Protein AF-A0A1Q6RJ66-F1 (afdb_monomer)

Mean predicted aligned error: 11.66 Å

Foldseek 3Di:
DDDPPCPPDPPPP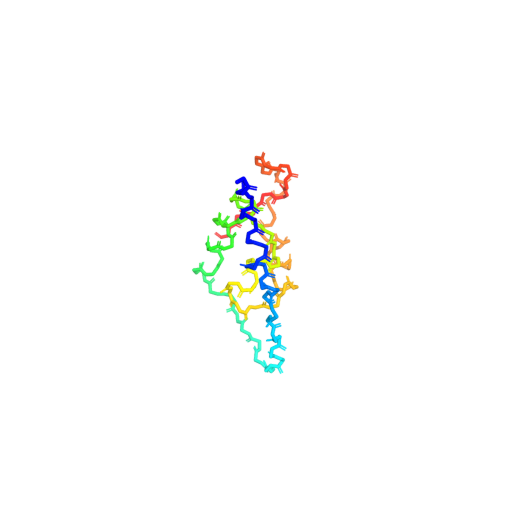PPPLPPPPDDDDQDPVLLVLLLVCVLVVHDLCVSCVVVSHDSVVSVVQQVVQFPVDQHPVRHGHGDD

Radius of gyration: 16.16 Å; Cα contacts (8 Å, |Δi|>4): 55; chains: 1; bounding box: 25×50×38 Å

Sequence (80 aa):
MSRLCVFSLLQPHRTEVRLTGKYRYLTFEDRKKIEAWHLLGDRPVDIAARLSVHHTTIYKELQRGATGALDANQREGYSA

Secondary structure (DSSP, 8-state):
-----------------------PPPPHHHHHHHHHHHHTT--HHHHHHHHTS-HHHHHHHHHHTEEEEE-TTSSEEE--

Solvent-accessible surface area (backbone atoms only — not comparable to full-atom values): 5235 Å² total; per-residue (Å²): 137,88,75,88,74,80,80,80,74,82,70,76,85,77,70,78,78,74,84,65,94,64,91,76,80,81,48,75,69,53,43,54,51,49,40,57,39,49,74,72,63,54,51,58,59,60,55,14,59,75,70,74,47,60,43,69,58,45,54,54,49,46,65,70,26,46,68,81,45,67,37,100,82,75,42,76,25,56,60,126

Structure (mmCIF, N/CA/C/O backbone):
data_AF-A0A1Q6RJ66-F1
#
_entry.id   AF-A0A1Q6RJ66-F1
#
loop_
_atom_site.group_PDB
_atom_site.id
_atom_site.type_symbol
_atom_site.label_atom_id
_atom_site.label_alt_id
_atom_site.label_comp_id
_atom_site.label_asym_id
_atom_site.label_entity_id
_atom_site.label_seq_id
_atom_site.pdbx_PDB_ins_code
_atom_site.Cartn_x
_atom_site.Cartn_y
_atom_site.Cartn_z
_atom_site.occupancy
_atom_site.B_iso_or_equiv
_atom_site.auth_seq_id
_atom_site.auth_comp_id
_atom_site.auth_asym_id
_atom_site.auth_atom_id
_atom_site.pdbx_PDB_model_num
ATOM 1 N N . MET A 1 1 ? -10.288 -42.598 -23.391 1.00 42.16 1 MET A N 1
ATOM 2 C CA . MET A 1 1 ? -10.154 -41.239 -23.963 1.00 42.16 1 MET A CA 1
ATOM 3 C C . MET A 1 1 ? -10.994 -40.281 -23.116 1.00 42.16 1 MET A C 1
ATOM 5 O O . MET A 1 1 ? -12.016 -39.791 -23.556 1.00 42.16 1 MET A O 1
ATOM 9 N N . SER A 1 2 ? -10.773 -40.177 -21.807 1.00 47.84 2 SER A N 1
ATOM 10 C CA . SER A 1 2 ? -9.630 -39.513 -21.156 1.00 47.84 2 SER A CA 1
ATOM 11 C C . SER A 1 2 ? -9.520 -38.036 -21.533 1.00 47.84 2 SER A C 1
ATOM 13 O O . SER A 1 2 ? -8.613 -37.659 -22.261 1.00 47.84 2 SER A O 1
ATOM 15 N N . ARG A 1 3 ? -10.431 -37.208 -21.012 1.00 52.56 3 ARG A N 1
ATOM 16 C CA . ARG A 1 3 ? -10.178 -35.786 -20.732 1.00 52.56 3 ARG A CA 1
ATOM 17 C C . ARG A 1 3 ? -10.823 -35.425 -19.398 1.00 52.56 3 ARG A C 1
ATOM 19 O O . ARG A 1 3 ? -11.881 -34.815 -19.321 1.00 52.56 3 ARG A O 1
ATOM 26 N N . LEU A 1 4 ? -10.146 -35.871 -18.342 1.00 51.22 4 LEU A N 1
ATOM 27 C CA . LEU A 1 4 ? -10.153 -35.208 -17.048 1.00 51.22 4 LEU A CA 1
ATOM 28 C C . LEU A 1 4 ? -9.777 -33.743 -17.290 1.00 51.22 4 LEU A C 1
ATOM 30 O O . LEU A 1 4 ? -8.618 -33.441 -17.547 1.00 51.22 4 LEU A O 1
ATOM 34 N N . CYS A 1 5 ? -10.743 -32.839 -17.222 1.00 49.34 5 CYS A N 1
ATOM 35 C CA . CYS A 1 5 ? -10.455 -31.455 -16.885 1.00 49.34 5 CYS A CA 1
ATOM 36 C C . CYS A 1 5 ? -11.332 -31.113 -15.695 1.00 49.34 5 CYS A C 1
ATOM 38 O O . CYS A 1 5 ? -12.469 -30.666 -15.805 1.00 49.34 5 CYS A O 1
ATOM 40 N N . VAL A 1 6 ? -10.758 -31.441 -14.545 1.00 51.78 6 VAL A N 1
ATOM 41 C CA . VAL A 1 6 ? -11.131 -31.009 -13.211 1.00 51.78 6 VAL A CA 1
ATOM 42 C C . VAL A 1 6 ? -11.172 -29.478 -13.218 1.00 51.78 6 VAL A C 1
ATOM 44 O O . VAL A 1 6 ? -10.178 -28.820 -12.946 1.00 51.78 6 VAL A O 1
ATOM 47 N N . PHE A 1 7 ? -12.319 -28.897 -13.567 1.00 46.88 7 PHE A N 1
ATOM 48 C CA . PHE A 1 7 ? -12.606 -27.474 -13.344 1.00 46.88 7 PHE A CA 1
ATOM 49 C C . PHE A 1 7 ? -13.163 -27.238 -11.929 1.00 46.88 7 PHE A C 1
ATOM 51 O O . PHE A 1 7 ? -13.800 -26.232 -11.640 1.00 46.88 7 PHE A O 1
ATOM 58 N N . SER A 1 8 ? -12.913 -28.181 -11.023 1.00 49.12 8 SER A N 1
ATOM 59 C CA . SER A 1 8 ? -13.097 -28.028 -9.587 1.00 49.12 8 SER A CA 1
ATOM 60 C C . SER A 1 8 ? -11.782 -27.512 -9.015 1.00 49.12 8 SER A C 1
ATOM 62 O O . SER A 1 8 ? -10.948 -28.349 -8.702 1.00 49.12 8 SER A O 1
ATOM 64 N N . LEU A 1 9 ? -11.560 -26.188 -8.946 1.00 53.12 9 LEU A N 1
ATOM 65 C CA . LEU A 1 9 ? -10.614 -25.548 -7.995 1.00 53.12 9 LEU A CA 1
ATOM 66 C C . LEU A 1 9 ? -10.471 -24.020 -8.111 1.00 53.12 9 LEU A C 1
ATOM 68 O O . LEU A 1 9 ? -9.712 -23.444 -7.338 1.00 53.12 9 LEU A O 1
ATOM 72 N N . LEU A 1 10 ? -11.219 -23.314 -8.966 1.00 52.69 10 LEU A N 1
ATOM 73 C CA . LEU A 1 10 ? -11.360 -21.863 -8.790 1.00 52.69 10 LEU A CA 1
ATOM 74 C C . LEU A 1 10 ? -12.497 -21.595 -7.800 1.00 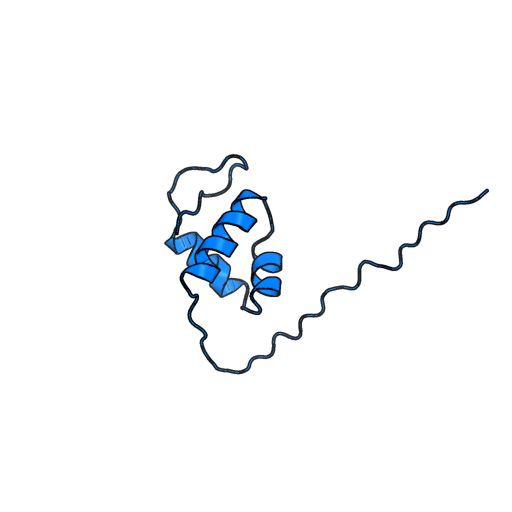52.69 10 LEU A C 1
ATOM 76 O O . LEU A 1 10 ? -13.564 -21.095 -8.151 1.00 52.69 10 LEU A O 1
ATOM 80 N N . GLN A 1 11 ? -12.280 -22.000 -6.545 1.00 53.53 11 GLN A N 1
ATOM 81 C CA . GLN A 1 11 ? -13.070 -21.466 -5.446 1.00 53.53 11 GLN A CA 1
ATOM 82 C C . GLN A 1 11 ? -12.895 -19.944 -5.503 1.00 53.53 11 GLN A C 1
ATOM 84 O O . GLN A 1 11 ? -11.759 -19.471 -5.405 1.00 53.53 11 GLN A O 1
ATOM 89 N N . PRO A 1 12 ? -13.965 -19.154 -5.694 1.00 49.25 12 PRO A N 1
ATOM 90 C CA . PRO A 1 12 ? -13.849 -17.725 -5.499 1.00 49.25 12 PRO A CA 1
ATOM 91 C C . PRO A 1 12 ? -13.407 -17.559 -4.051 1.00 49.25 12 PRO A C 1
ATOM 93 O O . PRO A 1 12 ? -14.059 -18.079 -3.142 1.00 49.25 12 PRO A O 1
ATOM 96 N N . HIS A 1 13 ? -12.286 -16.879 -3.831 1.00 49.72 13 HIS A N 1
ATOM 97 C CA . HIS A 1 13 ? -11.908 -16.424 -2.506 1.00 49.72 13 HIS A CA 1
ATOM 98 C C . HIS A 1 13 ? -12.974 -15.408 -2.078 1.00 49.72 13 HIS A C 1
ATOM 100 O O . HIS A 1 13 ? -12.825 -14.199 -2.249 1.00 49.72 13 HIS A O 1
ATOM 106 N N . ARG A 1 14 ? -14.119 -15.909 -1.596 1.00 47.84 14 ARG A N 1
ATOM 107 C CA . ARG A 1 14 ? -15.123 -15.144 -0.867 1.00 47.84 14 ARG A CA 1
ATOM 108 C C . ARG A 1 14 ? -14.471 -14.779 0.458 1.00 47.84 14 ARG A C 1
ATOM 110 O O . ARG A 1 14 ? -14.716 -15.381 1.494 1.00 47.84 14 ARG A O 1
ATOM 117 N N . THR A 1 15 ? -13.593 -13.790 0.404 1.00 55.47 15 THR A N 1
ATOM 118 C CA . THR A 1 15 ? -13.232 -13.011 1.572 1.00 55.47 15 THR A CA 1
ATOM 119 C C . THR A 1 15 ? -14.469 -12.233 1.955 1.00 55.47 15 THR A C 1
ATOM 121 O O . THR A 1 15 ? -14.796 -11.216 1.346 1.00 55.47 15 THR A O 1
ATOM 124 N N . GLU A 1 16 ? -15.182 -12.740 2.954 1.00 46.56 16 GLU A N 1
ATOM 125 C CA . GLU A 1 16 ? -15.996 -11.892 3.805 1.00 46.56 16 GLU A CA 1
ATOM 126 C C . GLU A 1 16 ? -15.082 -10.769 4.297 1.00 46.56 16 GLU A C 1
ATOM 128 O O . GLU A 1 16 ? -14.219 -10.971 5.154 1.00 46.56 16 GLU A O 1
ATOM 133 N N . VAL A 1 17 ? -15.222 -9.584 3.703 1.00 53.34 17 VAL A N 1
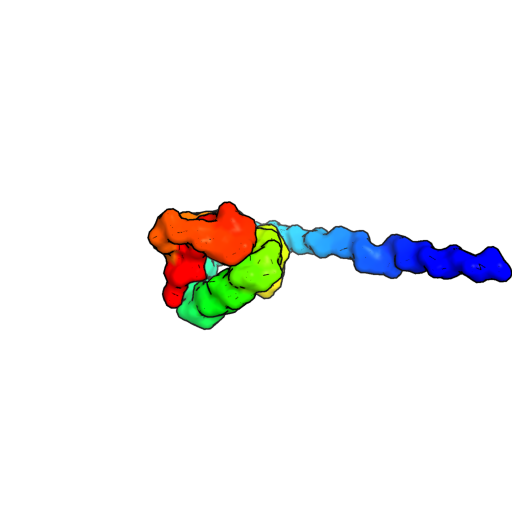ATOM 134 C CA . VAL A 1 17 ? -14.627 -8.366 4.239 1.00 53.34 17 VAL A CA 1
ATOM 135 C C . VAL A 1 17 ? -15.361 -8.120 5.550 1.00 53.34 17 VAL A C 1
ATOM 137 O O . VAL A 1 17 ? -16.401 -7.466 5.585 1.00 53.34 17 VAL A O 1
ATOM 140 N N . ARG A 1 18 ? -14.868 -8.717 6.639 1.00 51.53 18 ARG A N 1
ATOM 141 C CA . ARG A 1 18 ? -15.321 -8.383 7.984 1.00 51.53 18 ARG A CA 1
ATOM 142 C C . ARG A 1 18 ? -15.029 -6.902 8.175 1.00 51.53 18 ARG A C 1
ATOM 144 O O . ARG A 1 18 ? -13.883 -6.515 8.393 1.00 51.53 18 ARG A O 1
ATOM 151 N N . LEU A 1 19 ? -16.065 -6.073 8.087 1.00 51.00 19 LEU A N 1
ATOM 152 C CA . LEU A 1 19 ? -16.038 -4.672 8.498 1.00 51.00 19 LEU A CA 1
ATOM 153 C C . LEU A 1 19 ? -15.971 -4.612 10.031 1.00 51.00 19 LEU A C 1
ATOM 155 O O . LEU A 1 19 ? -16.874 -4.124 10.701 1.00 51.00 19 LEU A O 1
ATOM 159 N N . THR A 1 20 ? -14.903 -5.151 10.614 1.00 49.94 20 THR A N 1
ATOM 160 C CA . THR A 1 20 ? -14.575 -4.907 12.014 1.00 49.94 20 THR A CA 1
ATOM 161 C C . THR A 1 20 ? -13.840 -3.579 12.036 1.00 49.94 20 THR A C 1
ATOM 163 O O . THR A 1 20 ? -12.712 -3.500 11.557 1.00 49.94 20 THR A O 1
ATOM 166 N N . GLY A 1 21 ? -14.499 -2.532 12.536 1.00 53.69 21 GLY A N 1
ATOM 167 C CA . GLY A 1 21 ? -14.059 -1.132 12.543 1.00 53.69 21 GLY A CA 1
ATOM 168 C C . GLY A 1 21 ? -12.787 -0.828 13.345 1.00 53.69 21 GLY A C 1
ATOM 169 O O . GLY A 1 21 ? -12.795 0.030 14.222 1.00 53.69 21 GLY A O 1
ATOM 170 N N . LYS A 1 22 ? -11.678 -1.504 13.043 1.00 60.94 22 LYS A N 1
ATOM 171 C CA . LYS A 1 22 ? -10.341 -1.202 13.551 1.00 60.94 22 LYS A CA 1
ATOM 172 C C . LYS A 1 22 ? -9.450 -0.859 12.368 1.00 60.94 22 LYS A C 1
ATOM 174 O O . LYS A 1 22 ? -9.024 -1.736 11.622 1.00 60.94 22 LYS A O 1
ATOM 179 N N . TYR A 1 23 ? -9.179 0.432 12.204 1.00 62.59 23 TYR A N 1
ATOM 180 C CA . TYR A 1 23 ? -8.158 0.921 11.286 1.00 62.59 23 TYR A CA 1
ATOM 181 C C . TYR A 1 23 ? -6.816 0.298 11.678 1.00 62.59 23 TYR A C 1
ATOM 183 O O . TYR A 1 23 ? -6.243 0.631 12.715 1.00 62.59 23 TYR A O 1
ATOM 191 N N . ARG A 1 24 ? -6.344 -0.658 10.876 1.00 74.69 24 ARG A N 1
ATOM 192 C CA . ARG A 1 24 ? -5.026 -1.264 11.042 1.00 74.69 24 ARG A CA 1
ATOM 193 C C . ARG A 1 24 ? -4.026 -0.478 10.205 1.00 74.69 24 ARG A C 1
ATOM 195 O O . ARG A 1 24 ? -4.223 -0.305 9.005 1.00 74.69 24 ARG A O 1
ATOM 202 N N . TYR A 1 25 ? -2.953 -0.027 10.844 1.00 82.56 25 TYR A N 1
ATOM 203 C CA . TYR A 1 25 ? -1.823 0.567 10.144 1.00 82.56 25 TYR A CA 1
ATOM 204 C C . TYR A 1 25 ? -0.991 -0.521 9.463 1.00 82.56 25 TYR A C 1
ATOM 206 O O . TYR A 1 25 ? -0.778 -1.595 10.029 1.00 82.56 25 TYR A O 1
ATOM 214 N N . LEU A 1 26 ? -0.522 -0.225 8.250 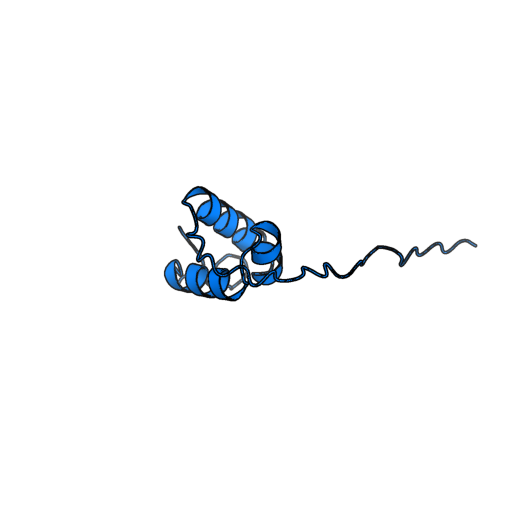1.00 85.38 26 LEU A N 1
ATOM 215 C CA . LEU A 1 26 ? 0.476 -1.039 7.564 1.00 85.38 26 LEU A CA 1
ATOM 216 C C . LEU A 1 26 ? 1.809 -0.905 8.297 1.00 85.38 26 LEU A C 1
ATOM 218 O O . LEU A 1 26 ? 2.294 0.207 8.532 1.00 85.38 26 LEU A O 1
ATOM 222 N N . THR A 1 27 ? 2.385 -2.043 8.664 1.00 90.12 27 THR A N 1
ATOM 223 C CA . THR A 1 27 ? 3.732 -2.091 9.230 1.00 90.12 27 THR A CA 1
ATOM 224 C C . THR A 1 27 ? 4.778 -1.957 8.122 1.00 90.12 27 THR A C 1
ATOM 226 O O . THR A 1 27 ? 4.472 -2.096 6.938 1.00 90.12 27 THR A O 1
ATOM 229 N N . PHE A 1 28 ? 6.033 -1.700 8.494 1.00 87.69 28 PHE A N 1
ATOM 230 C CA . PHE A 1 28 ? 7.135 -1.652 7.528 1.00 87.69 28 PHE A CA 1
ATOM 231 C C . PHE A 1 28 ? 7.320 -2.987 6.786 1.00 87.69 28 PHE A C 1
ATOM 233 O O . PHE A 1 28 ? 7.599 -3.002 5.590 1.00 87.69 28 PHE A O 1
ATOM 240 N N . GLU A 1 29 ? 7.086 -4.114 7.462 1.00 90.06 29 GLU A N 1
ATOM 241 C CA . GLU A 1 29 ? 7.114 -5.429 6.816 1.00 90.06 29 GLU A CA 1
ATOM 242 C C . GLU A 1 29 ? 5.990 -5.604 5.793 1.00 90.06 29 GLU A C 1
ATOM 244 O O . GLU A 1 29 ? 6.211 -6.188 4.734 1.00 90.06 29 GLU A O 1
ATOM 249 N N . ASP A 1 30 ? 4.791 -5.094 6.089 1.00 90.06 30 ASP A N 1
ATOM 250 C CA . ASP A 1 30 ? 3.665 -5.167 5.156 1.00 9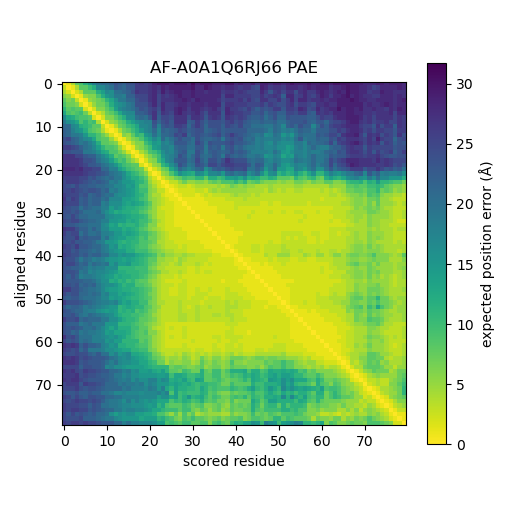0.06 30 ASP A CA 1
ATOM 251 C C . ASP A 1 30 ? 3.962 -4.365 3.884 1.00 90.06 30 ASP A C 1
ATOM 253 O O . ASP A 1 30 ? 3.681 -4.841 2.787 1.00 90.06 30 ASP A O 1
ATOM 257 N N . ARG A 1 31 ? 4.611 -3.200 4.009 1.00 90.62 31 ARG A N 1
ATOM 258 C CA . ARG A 1 31 ? 5.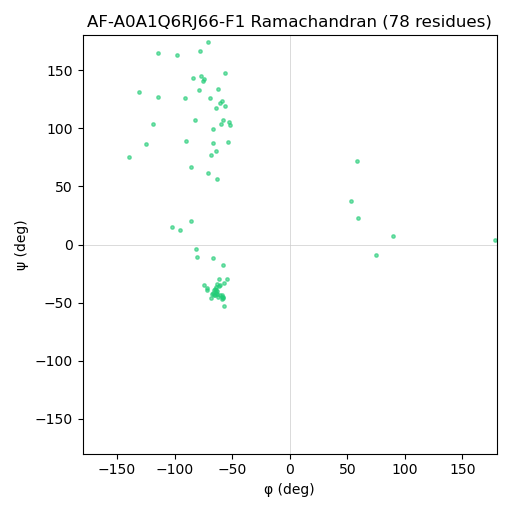047 -2.396 2.857 1.00 90.62 31 ARG A CA 1
ATOM 259 C C . ARG A 1 31 ? 6.059 -3.122 1.972 1.00 90.62 31 ARG A C 1
ATOM 261 O O . ARG A 1 31 ? 5.866 -3.179 0.762 1.00 90.62 31 ARG A O 1
ATOM 268 N N . LYS A 1 32 ? 7.070 -3.768 2.564 1.00 91.44 32 LYS A N 1
ATOM 269 C CA . LYS A 1 32 ? 8.035 -4.592 1.811 1.00 91.44 32 LYS A CA 1
ATOM 270 C C . LYS A 1 32 ? 7.380 -5.771 1.090 1.00 91.44 32 LYS A C 1
ATOM 272 O O . LYS A 1 32 ? 7.784 -6.132 -0.011 1.00 91.44 32 LYS A O 1
ATOM 277 N N . LYS A 1 33 ? 6.353 -6.382 1.691 1.00 91.94 33 LYS A N 1
ATOM 278 C CA . LYS A 1 33 ? 5.575 -7.447 1.034 1.00 91.94 33 LYS A CA 1
ATOM 279 C C . LYS A 1 33 ? 4.786 -6.906 -0.157 1.00 91.94 33 LYS A C 1
ATOM 281 O O . LYS A 1 33 ? 4.760 -7.556 -1.198 1.00 91.94 33 LYS A O 1
ATOM 286 N N . ILE A 1 34 ? 4.176 -5.724 -0.015 1.00 90.25 34 ILE A N 1
ATOM 287 C CA . ILE A 1 34 ? 3.472 -5.044 -1.112 1.00 90.25 34 ILE A CA 1
ATOM 288 C C . ILE A 1 34 ? 4.435 -4.783 -2.269 1.00 90.25 34 ILE A C 1
ATOM 290 O O . ILE A 1 34 ? 4.098 -5.125 -3.394 1.00 90.25 34 ILE A O 1
ATOM 294 N N . GLU A 1 35 ? 5.630 -4.257 -1.999 1.00 89.00 35 GLU A N 1
ATOM 295 C CA . GLU A 1 35 ? 6.666 -4.024 -3.012 1.00 89.00 35 GLU A CA 1
ATOM 296 C C . GLU A 1 35 ? 7.042 -5.310 -3.756 1.00 89.00 35 GLU A C 1
ATOM 298 O O . GLU A 1 35 ? 6.935 -5.369 -4.981 1.00 89.00 35 GLU A O 1
ATOM 303 N N . ALA A 1 36 ? 7.393 -6.373 -3.026 1.00 90.12 36 ALA A N 1
ATOM 304 C CA . ALA A 1 36 ? 7.784 -7.643 -3.631 1.00 90.12 36 ALA A CA 1
ATOM 305 C C . ALA A 1 36 ? 6.676 -8.233 -4.523 1.00 90.12 36 ALA A C 1
ATOM 307 O O . ALA A 1 36 ? 6.944 -8.694 -5.631 1.00 90.12 36 ALA A O 1
ATOM 308 N N . TRP A 1 37 ? 5.422 -8.206 -4.067 1.00 90.06 37 TRP A N 1
ATOM 309 C CA . TRP A 1 37 ? 4.295 -8.737 -4.837 1.00 90.06 37 TRP A CA 1
ATOM 310 C C . TRP A 1 37 ? 3.884 -7.830 -5.996 1.00 90.06 37 TRP A C 1
ATOM 312 O O . TRP A 1 37 ? 3.520 -8.329 -7.060 1.00 90.06 37 TRP A O 1
ATOM 322 N N . HIS A 1 38 ? 3.985 -6.511 -5.831 1.00 85.25 38 HIS A N 1
ATOM 323 C CA . HIS A 1 38 ? 3.723 -5.561 -6.906 1.00 85.25 38 HIS A CA 1
ATOM 324 C C . HIS A 1 38 ? 4.730 -5.738 -8.051 1.00 85.25 38 HIS A C 1
ATOM 326 O O . HIS A 1 38 ? 4.323 -5.807 -9.210 1.00 85.25 38 HIS A O 1
ATOM 332 N N . LEU A 1 39 ? 6.016 -5.930 -7.726 1.00 84.62 39 LEU A N 1
ATOM 333 C CA . LEU A 1 39 ? 7.070 -6.242 -8.699 1.00 84.62 39 LEU A CA 1
ATOM 334 C C . LEU A 1 39 ? 6.850 -7.588 -9.402 1.00 84.62 39 LEU A C 1
ATOM 336 O O . LEU A 1 39 ? 7.092 -7.701 -10.602 1.00 84.62 39 LEU A O 1
ATOM 340 N N . LEU A 1 40 ? 6.337 -8.594 -8.686 1.00 86.69 40 LEU A N 1
ATOM 341 C CA . LEU A 1 40 ? 5.925 -9.874 -9.279 1.00 86.69 40 LEU A CA 1
ATOM 342 C C . LEU A 1 40 ? 4.708 -9.742 -10.213 1.00 86.69 40 LEU A C 1
ATOM 344 O O . LEU A 1 40 ? 4.404 -10.675 -10.955 1.00 86.69 40 LEU A O 1
ATOM 348 N N . GLY A 1 41 ? 4.021 -8.597 -10.203 1.00 86.25 41 GLY A N 1
ATOM 349 C CA . GLY A 1 41 ? 2.865 -8.319 -11.050 1.00 86.25 41 GLY A CA 1
ATOM 350 C C . GLY A 1 41 ? 1.520 -8.717 -10.438 1.00 86.25 41 GLY A C 1
ATOM 351 O O . GLY A 1 41 ? 0.499 -8.581 -11.128 1.00 86.25 41 GLY A O 1
ATOM 352 N N . ASP A 1 42 ? 1.490 -9.138 -9.165 1.00 88.12 42 ASP A N 1
ATOM 353 C CA . ASP A 1 42 ? 0.254 -9.470 -8.446 1.00 88.12 42 ASP A CA 1
ATOM 354 C C . ASP A 1 42 ? -0.716 -8.278 -8.459 1.00 88.12 42 ASP A C 1
ATOM 356 O O . ASP A 1 42 ? -0.330 -7.102 -8.458 1.00 88.12 42 ASP A O 1
ATOM 360 N N . ARG A 1 43 ? -2.020 -8.570 -8.485 1.00 86.19 43 ARG A N 1
ATOM 361 C CA . ARG A 1 43 ? -3.037 -7.516 -8.487 1.00 86.19 43 ARG A CA 1
ATOM 362 C C . ARG A 1 43 ? -3.182 -6.944 -7.070 1.00 86.19 43 ARG A C 1
ATOM 364 O O . ARG A 1 43 ? -3.186 -7.710 -6.105 1.00 86.19 43 ARG A O 1
ATOM 371 N 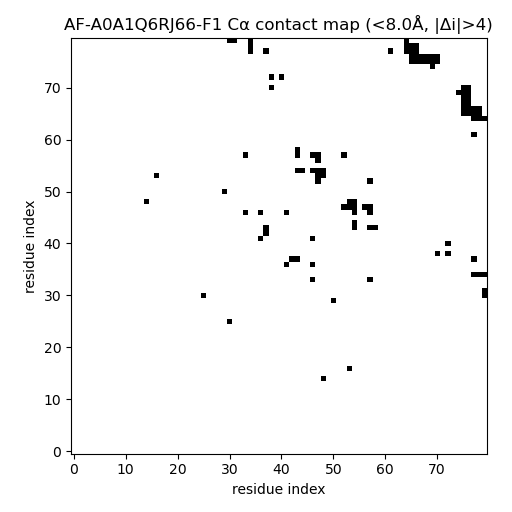N . PRO A 1 44 ? -3.441 -5.631 -6.914 1.00 88.62 44 PRO A N 1
ATOM 372 C CA . PRO A 1 44 ? -3.666 -5.010 -5.603 1.00 88.62 44 PRO A CA 1
ATOM 373 C C . PRO A 1 44 ? -4.770 -5.679 -4.770 1.00 88.62 44 PRO A C 1
ATOM 375 O O . PRO A 1 44 ? -4.712 -5.680 -3.544 1.00 88.62 44 PRO A O 1
ATOM 378 N N . VAL A 1 45 ? -5.769 -6.274 -5.432 1.00 88.75 45 VAL A N 1
ATOM 379 C CA . VAL A 1 45 ? -6.866 -7.012 -4.787 1.00 88.75 45 VAL A CA 1
ATOM 380 C C . VAL A 1 45 ? -6.365 -8.296 -4.119 1.00 88.75 45 VAL A C 1
ATOM 382 O O . VAL A 1 45 ? -6.741 -8.578 -2.983 1.00 88.75 45 VAL A O 1
ATOM 385 N N . ASP A 1 46 ? -5.479 -9.036 -4.787 1.00 90.62 46 ASP A N 1
ATOM 386 C CA . ASP A 1 46 ? -4.911 -10.287 -4.275 1.00 90.62 46 ASP A CA 1
ATOM 387 C C . ASP A 1 46 ? -3.919 -10.004 -3.136 1.00 90.62 46 ASP A C 1
ATOM 389 O O . ASP A 1 46 ? -3.933 -10.675 -2.101 1.00 90.62 46 ASP A O 1
ATOM 393 N N . ILE A 1 47 ? -3.122 -8.938 -3.276 1.00 89.94 47 ILE A N 1
ATOM 394 C CA . ILE A 1 47 ? -2.235 -8.420 -2.222 1.00 89.94 47 ILE A CA 1
ATOM 395 C C . ILE A 1 47 ? -3.043 -8.043 -0.971 1.00 89.94 47 ILE A C 1
ATOM 397 O O . ILE A 1 47 ? -2.680 -8.412 0.150 1.00 89.94 47 ILE A O 1
ATOM 401 N N . ALA A 1 48 ? -4.168 -7.349 -1.156 1.00 89.94 48 ALA A N 1
ATOM 402 C CA . ALA A 1 48 ? -5.049 -6.952 -0.065 1.00 89.94 48 ALA A CA 1
ATOM 403 C C . ALA A 1 48 ? -5.665 -8.165 0.649 1.00 89.94 48 ALA A C 1
ATOM 405 O O . ALA A 1 48 ? -5.688 -8.205 1.881 1.00 89.94 48 ALA A O 1
ATOM 406 N N . ALA A 1 49 ? -6.093 -9.179 -0.111 1.00 88.88 49 ALA A N 1
ATOM 407 C CA . ALA A 1 49 ? -6.612 -10.427 0.440 1.00 88.88 49 ALA A CA 1
ATOM 408 C C . ALA A 1 49 ? -5.560 -11.156 1.294 1.00 88.88 49 ALA A C 1
ATOM 410 O O . ALA A 1 49 ? -5.873 -11.578 2.408 1.00 88.88 49 ALA A O 1
ATOM 411 N N . ARG A 1 50 ? -4.299 -11.227 0.837 1.00 89.94 50 ARG A N 1
ATOM 412 C CA . ARG A 1 50 ? -3.191 -11.831 1.606 1.00 89.94 50 ARG A CA 1
ATOM 413 C C . ARG A 1 50 ? -2.895 -11.084 2.908 1.00 89.94 50 ARG A C 1
ATOM 415 O O . ARG A 1 50 ? -2.654 -11.717 3.932 1.00 89.94 50 ARG A O 1
ATOM 422 N N . LEU A 1 51 ? -2.935 -9.751 2.890 1.00 87.19 51 LEU A N 1
ATOM 423 C CA . LEU A 1 51 ? -2.715 -8.917 4.081 1.00 87.19 51 LEU A CA 1
ATOM 424 C C . LEU A 1 51 ? -3.958 -8.785 4.970 1.00 87.19 51 LEU A C 1
ATOM 426 O O . LEU A 1 51 ? -3.882 -8.181 6.041 1.00 87.19 51 LEU A O 1
ATOM 430 N N . SER A 1 52 ? -5.094 -9.354 4.552 1.00 85.56 52 SER A N 1
ATOM 431 C CA . SER A 1 52 ? -6.394 -9.178 5.211 1.00 85.56 52 SER A CA 1
ATOM 432 C C . SER A 1 52 ? -6.770 -7.697 5.391 1.00 85.56 52 SER A C 1
ATOM 434 O O . SER A 1 52 ? -7.338 -7.306 6.411 1.00 85.56 52 SER A O 1
ATOM 436 N N . VAL A 1 53 ? -6.433 -6.858 4.406 1.00 84.88 53 VAL A N 1
ATOM 437 C CA . VAL A 1 53 ? -6.775 -5.428 4.364 1.00 84.88 53 VAL A CA 1
ATOM 438 C C . VAL A 1 53 ? -7.731 -5.139 3.213 1.00 84.88 53 VAL A C 1
ATOM 440 O O . VAL A 1 53 ? -7.906 -5.940 2.298 1.00 84.88 53 VAL A O 1
ATOM 443 N N . HIS A 1 54 ? -8.366 -3.969 3.242 1.00 86.31 54 HIS A N 1
ATOM 444 C CA . HIS A 1 54 ? -9.208 -3.540 2.136 1.00 86.31 54 HIS A CA 1
ATOM 445 C C . HIS A 1 54 ? -8.350 -3.097 0.941 1.00 86.31 54 HIS A C 1
ATOM 447 O O . HIS A 1 54 ? -7.326 -2.436 1.114 1.00 86.31 54 HIS A O 1
ATOM 453 N N . HIS A 1 55 ? -8.787 -3.408 -0.281 1.00 85.94 55 HIS A N 1
ATOM 454 C CA . HIS A 1 55 ? -8.061 -3.063 -1.510 1.00 85.94 55 HIS A CA 1
ATOM 455 C C . HIS A 1 55 ? -7.796 -1.555 -1.637 1.00 85.94 55 HIS A C 1
ATOM 457 O O . HIS A 1 55 ? -6.741 -1.158 -2.122 1.00 85.94 55 HIS A O 1
ATOM 463 N N . THR A 1 56 ? -8.700 -0.700 -1.139 1.00 88.38 56 THR A N 1
ATOM 464 C CA . THR A 1 56 ? -8.489 0.761 -1.136 1.00 88.38 56 THR A CA 1
ATOM 465 C C . THR A 1 56 ? -7.274 1.183 -0.315 1.00 88.38 56 THR A C 1
ATOM 467 O O . THR A 1 56 ? -6.643 2.181 -0.652 1.00 88.38 56 THR A O 1
ATOM 470 N N . THR A 1 57 ? -6.918 0.439 0.735 1.00 89.06 57 THR A N 1
ATOM 471 C CA . THR A 1 57 ? -5.711 0.702 1.528 1.00 89.06 57 THR A CA 1
ATOM 472 C C . THR A 1 57 ? -4.461 0.468 0.690 1.00 89.06 57 THR A C 1
ATOM 474 O O . THR A 1 57 ? -3.566 1.304 0.705 1.00 89.06 57 THR A O 1
ATOM 477 N N . ILE A 1 58 ? -4.427 -0.615 -0.093 1.00 89.50 58 ILE A N 1
ATOM 478 C CA . ILE A 1 58 ? -3.306 -0.909 -0.994 1.00 89.50 58 ILE A CA 1
ATOM 479 C C . ILE A 1 58 ? -3.204 0.147 -2.094 1.00 89.50 58 ILE A C 1
ATOM 481 O O . ILE A 1 58 ? -2.116 0.646 -2.334 1.00 89.50 58 ILE A O 1
ATOM 485 N N . TYR A 1 59 ? -4.320 0.560 -2.705 1.00 89.38 59 TYR A N 1
ATOM 486 C CA . TYR A 1 59 ? -4.298 1.633 -3.708 1.00 89.38 59 TYR A CA 1
ATOM 487 C C . TYR A 1 59 ? -3.724 2.943 -3.162 1.00 89.38 59 TYR A C 1
ATOM 489 O O . TYR A 1 59 ? -2.872 3.552 -3.801 1.00 89.38 59 TYR A O 1
ATOM 497 N N . LYS A 1 60 ? -4.160 3.362 -1.968 1.00 89.62 60 LYS A N 1
ATOM 498 C CA . LYS A 1 60 ? -3.644 4.577 -1.323 1.00 89.62 60 LYS A CA 1
ATOM 499 C C . LYS A 1 60 ? -2.166 4.457 -0.970 1.00 89.62 60 LYS A C 1
ATOM 501 O O . LYS A 1 60 ? -1.438 5.433 -1.099 1.00 89.62 60 LYS A O 1
ATOM 506 N N . GLU A 1 61 ? -1.735 3.282 -0.521 1.00 90.69 61 GLU A N 1
ATOM 507 C CA . GLU A 1 61 ? -0.332 3.046 -0.196 1.00 90.69 61 GLU A CA 1
ATOM 508 C C . GLU A 1 61 ? 0.542 3.063 -1.456 1.00 90.69 61 GLU A C 1
ATOM 510 O O . GLU A 1 61 ? 1.551 3.762 -1.468 1.00 90.69 61 GLU A O 1
ATOM 515 N N . LEU A 1 62 ? 0.126 2.384 -2.531 1.00 88.19 62 LEU A N 1
ATOM 516 C CA . LEU A 1 62 ? 0.829 2.391 -3.818 1.00 88.19 62 LEU A CA 1
ATOM 517 C C . LEU A 1 62 ? 0.958 3.811 -4.375 1.00 88.19 62 LEU A C 1
ATOM 519 O O . LEU A 1 62 ? 2.049 4.217 -4.754 1.00 88.19 62 LEU A O 1
ATOM 523 N N . GLN A 1 63 ? -0.122 4.595 -4.331 1.00 86.81 63 GLN A N 1
ATOM 524 C CA . GLN A 1 63 ? -0.100 5.998 -4.749 1.00 86.81 63 GLN A CA 1
ATOM 525 C C . GLN A 1 63 ? 0.835 6.854 -3.879 1.00 86.81 63 GLN A C 1
ATOM 527 O O . GLN A 1 63 ? 1.453 7.796 -4.366 1.00 86.81 63 GLN A O 1
ATOM 532 N N . ARG A 1 64 ? 0.952 6.544 -2.583 1.00 85.31 64 ARG A N 1
ATOM 533 C CA . ARG A 1 64 ? 1.832 7.267 -1.656 1.00 85.31 64 ARG A CA 1
ATOM 534 C C . ARG A 1 64 ? 3.315 6.982 -1.910 1.00 85.31 64 ARG A C 1
ATOM 536 O O . ARG A 1 64 ? 4.122 7.890 -1.745 1.00 85.31 64 ARG A O 1
ATOM 543 N N . GLY A 1 65 ? 3.658 5.744 -2.266 1.00 83.56 65 GLY A N 1
ATOM 544 C CA . GLY A 1 65 ? 5.024 5.319 -2.607 1.00 83.56 65 GLY A CA 1
ATOM 545 C C . GLY A 1 65 ? 5.325 5.336 -4.108 1.00 83.56 65 GLY A C 1
ATOM 546 O O . GLY A 1 65 ? 6.321 4.749 -4.537 1.00 83.56 65 GLY A O 1
ATOM 547 N N . ALA A 1 66 ? 4.460 5.960 -4.913 1.00 83.12 66 ALA A N 1
ATOM 548 C CA . ALA A 1 66 ? 4.637 6.055 -6.352 1.00 83.12 66 ALA A CA 1
ATOM 549 C C . ALA A 1 66 ? 5.899 6.868 -6.655 1.00 83.12 66 ALA A C 1
ATOM 551 O O . ALA A 1 66 ? 6.004 8.050 -6.328 1.00 83.12 66 ALA A O 1
ATOM 552 N N . THR A 1 67 ? 6.870 6.222 -7.292 1.00 77.81 67 THR A N 1
ATOM 553 C CA . THR A 1 67 ? 8.163 6.838 -7.627 1.00 77.81 67 THR A CA 1
ATOM 554 C C . THR A 1 67 ? 8.061 7.698 -8.897 1.00 77.81 67 THR A C 1
ATOM 556 O O . THR A 1 67 ? 8.984 8.430 -9.236 1.00 77.81 67 THR A O 1
ATOM 559 N N . GLY A 1 68 ? 6.943 7.614 -9.630 1.00 71.69 68 GLY A N 1
ATOM 560 C CA . GLY A 1 68 ? 6.728 8.307 -10.908 1.00 71.69 68 GLY A CA 1
ATOM 561 C C . GLY A 1 68 ? 7.489 7.692 -12.090 1.00 71.69 68 GLY A C 1
ATOM 562 O O . GLY A 1 68 ? 7.233 8.045 -13.238 1.00 71.69 68 GLY A O 1
ATOM 563 N N . ALA A 1 69 ? 8.391 6.744 -11.828 1.00 72.88 69 ALA A N 1
ATOM 564 C CA . ALA A 1 69 ? 8.999 5.891 -12.838 1.00 72.88 69 ALA A CA 1
ATOM 565 C C . ALA A 1 69 ? 8.088 4.694 -13.131 1.00 72.88 69 ALA A C 1
ATOM 567 O O . ALA A 1 69 ? 7.458 4.160 -12.220 1.00 72.88 69 ALA A O 1
ATOM 568 N N . LEU A 1 70 ? 8.034 4.262 -14.391 1.00 72.56 70 LEU A N 1
ATOM 569 C CA . LEU A 1 70 ? 7.347 3.029 -14.759 1.00 72.56 70 LEU A CA 1
ATOM 570 C C . LEU A 1 70 ? 8.238 1.825 -14.426 1.00 72.56 70 LEU A C 1
ATOM 572 O O . LEU A 1 70 ? 9.429 1.823 -14.738 1.00 72.56 70 LEU A O 1
ATOM 576 N N . ASP A 1 71 ? 7.662 0.818 -13.779 1.00 69.88 71 ASP A N 1
ATOM 577 C CA . ASP A 1 71 ? 8.305 -0.460 -13.513 1.00 69.88 71 ASP A CA 1
ATOM 578 C C . ASP A 1 71 ? 8.460 -1.290 -14.800 1.00 69.88 71 ASP A C 1
ATOM 580 O O . ASP A 1 71 ? 7.979 -0.932 -15.881 1.00 69.88 71 ASP A O 1
ATOM 584 N N . ALA A 1 72 ? 9.140 -2.435 -14.687 1.00 66.25 72 ALA A N 1
ATOM 585 C CA . ALA A 1 72 ? 9.365 -3.357 -15.803 1.00 66.25 72 ALA A CA 1
ATOM 586 C C . ALA A 1 72 ? 8.062 -3.860 -16.464 1.00 66.25 72 ALA A C 1
ATOM 588 O O . ALA A 1 72 ? 8.094 -4.336 -17.598 1.00 66.25 72 ALA A O 1
ATOM 589 N N . ASN A 1 73 ? 6.922 -3.721 -15.781 1.00 67.12 73 ASN A N 1
ATOM 590 C CA . ASN A 1 73 ? 5.593 -4.111 -16.237 1.00 67.12 73 ASN A CA 1
ATOM 591 C C . ASN A 1 73 ? 4.754 -2.907 -16.716 1.00 67.12 73 ASN A C 1
ATOM 593 O O . ASN A 1 73 ? 3.538 -3.042 -16.871 1.00 67.12 73 ASN A O 1
ATOM 597 N N . GLN A 1 74 ? 5.379 -1.746 -16.959 1.00 65.88 74 GLN A N 1
ATOM 598 C CA . GLN A 1 74 ? 4.733 -0.480 -17.341 1.00 65.88 74 GLN A CA 1
ATOM 599 C C . GLN A 1 74 ? 3.704 0.044 -16.323 1.00 65.88 74 GLN A C 1
ATOM 601 O O . GLN A 1 74 ? 2.812 0.816 -16.680 1.00 65.88 74 GLN A O 1
ATOM 606 N N . ARG A 1 75 ? 3.796 -0.361 -15.056 1.00 73.75 75 ARG A N 1
ATOM 607 C CA . ARG A 1 75 ? 2.985 0.178 -13.953 1.00 73.75 75 ARG A CA 1
ATOM 608 C C . ARG A 1 75 ? 3.785 1.229 -13.197 1.00 73.75 75 ARG A C 1
ATOM 610 O O . ARG A 1 75 ? 4.999 1.288 -13.328 1.00 73.75 75 ARG A O 1
ATOM 617 N N . GLU A 1 76 ? 3.133 2.068 -12.399 1.00 75.75 76 GLU A N 1
ATOM 618 C CA . GLU A 1 76 ? 3.868 2.984 -11.519 1.00 75.75 76 GLU A CA 1
ATOM 619 C C . GLU A 1 76 ? 4.735 2.182 -10.540 1.00 75.75 76 GLU A C 1
ATOM 621 O O . GLU A 1 76 ? 4.238 1.346 -9.784 1.00 75.75 76 GLU A O 1
ATOM 626 N N . GLY A 1 77 ? 6.043 2.428 -10.578 1.00 74.44 77 GLY A N 1
ATOM 627 C CA . GLY A 1 77 ? 7.001 1.840 -9.660 1.00 74.44 77 GLY A CA 1
ATOM 628 C C . GLY A 1 77 ? 6.698 2.274 -8.232 1.00 74.44 77 GLY A C 1
ATOM 629 O O . GLY A 1 77 ? 6.466 3.454 -7.958 1.00 74.44 77 GLY A O 1
ATOM 630 N N . TYR A 1 78 ? 6.710 1.304 -7.326 1.00 79.31 78 TYR A N 1
ATOM 631 C CA . TYR A 1 78 ? 6.454 1.500 -5.908 1.00 79.31 78 TYR A CA 1
ATOM 632 C C . TYR A 1 78 ? 7.721 1.184 -5.114 1.00 79.31 78 TYR A C 1
ATOM 634 O O . TYR A 1 78 ? 8.281 0.102 -5.276 1.00 79.31 78 TYR A O 1
ATOM 642 N N . SER A 1 79 ? 8.148 2.120 -4.264 1.00 74.19 79 SER A N 1
ATOM 643 C CA . SER A 1 79 ? 9.276 1.962 -3.339 1.00 74.19 79 SER A CA 1
ATOM 644 C C . SER A 1 79 ? 8.830 2.417 -1.951 1.00 74.19 79 SER A C 1
ATOM 646 O O . SER A 1 79 ? 8.245 3.496 -1.821 1.00 74.19 79 SER A O 1
ATOM 648 N N . ALA A 1 80 ? 9.087 1.608 -0.919 1.00 72.88 80 ALA A N 1
ATOM 649 C CA . ALA A 1 80 ? 8.546 1.813 0.429 1.00 72.88 80 ALA A CA 1
ATOM 650 C C . ALA A 1 80 ? 9.577 1.774 1.559 1.00 72.88 80 ALA A C 1
ATOM 652 O O . ALA A 1 80 ? 10.618 1.101 1.406 1.00 72.88 80 ALA A O 1
#

pLDDT: mean 74.6, std 16.16, range [42.16, 91.94]

Nearest PDB structures (foldseek):
  3clo-assembly1_B  TM=8.409E-01  e=3.866E-01  Bacteroides thetaiotaomicron VPI-5482
  4zms-assembly1_B  TM=7.603E-01  e=2.977E-01  Streptococcus pneumoniae R6
  6jqs-assembly1_A  TM=7.413E-01  e=3.866E-01  Paenisporosarcina sp. TG-14
  3qp5-assembly2_D  TM=7.166E-01  e=4.406E-01  Chromobacterium violaceum
  5z4y-assembly1_B  TM=5.334E-01  e=8.468E-01  unclassified

=== Feature glossary ===
The record interleaves many kinds of information about one protein. Here is each kind framed as the question it answers.

Q: Are the domains correctly placed relative to each other?
A: Predicted aligned error is AlphaFold's pairwise confidence. Unlike pLDDT (per-residue), PAE is per-residue-pair and captures whether two parts of the structure are correctly placed relative to each other. Units are ångströms of expected positional error.

Q: Which residues are in helices, strands, or loops?
A: Eight-state secondary structure (DSSP): H is the canonical α-helix, G the tighter 3₁₀-helix, I the wider π-helix; E/B are β-structure, T and S are turns and bends, and '-' is everything else. DSSP derives these from the pattern of main-chain N–H···O=C hydrogen bonds, not from the sequence.

Q: What if only a Cα trace is available?
A: P-SEA three-state annotation labels each residue as helix, strand, or coil based purely on the geometry of the Cα trace. It serves as a fallback when the full backbone (and thus DSSP) is unavailable.

Q: What are the backbone torsion angles?
A: φ (phi) and ψ (psi) are the two rotatable backbone dihedrals per residue: φ is the C(i-1)–N–Cα–C torsion, ψ is the N–Cα–C–N(i+1) torsion, both in degrees on (−180°, 180°]. α-helical residues cluster near (−60°, −45°); β-strand residues near (−120°, +130°). A Ramachandran plot is simply a scatter of (φ, ψ) for every residue.

Q: What known structures does this most resemble?
A: Structural nearest neighbors (via Foldseek easy-search vs the PDB). Reported per hit: target PDB id, E-value, a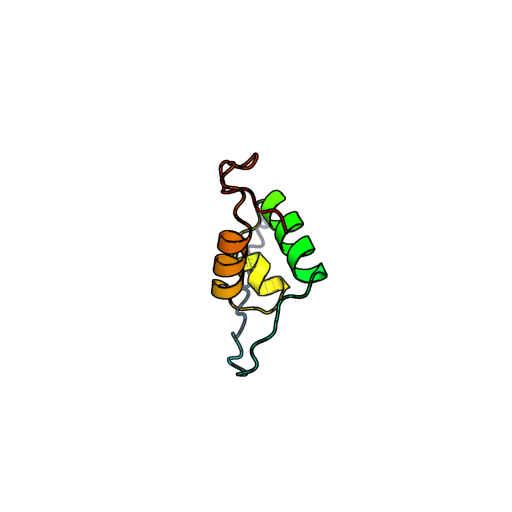nd alignment TM-score. A TM-score above ~0.5 is the conventional threshold for 'same fold'.

Q: What family and function is it annotated with?
A: Database cross-references. InterPro integrates a dozen domain/family signature databases into unified entries with residue-range hits. GO terms attach function/process/location labels with evidence codes. CATH codes position the fold in a four-level structural taxonomy. Organism is the NCBI-taxonomy species name.

Q: Which residues are buried vs exposed?
A: Solvent accessibility: the surface area of each residue that a 1.4 Å water probe can touch, in Å². When only backbone atoms are present the absolute values are lower than full-atom SASA (side chains contribute most of the area) and are flagged as backbone-only.

Q: What do the diagnostic plots show?
A: Three diagnostic plots accompany the record. The Cα contact map visualizes the tertiary structure as a 2D adjacency matrix (8 Å cutoff, sequence-local contacts suppressed). The Ramachandran plot shows the distribution of backbone (φ, ψ) torsions, with points in the α and β basins reflecting secondary structure content. The PAE plot shows AlphaFold's inter-residue confidence as a color matrix.

Q: What is the amino-acid chain?
A: The amino-acid sequence is the protein's primary structure: the linear order of residues from the N-terminus to the C-terminus, written in one-letter code. Everything else here — the 3D coordinates, the secondary structure, the domain annotations — is ultimately a consequence of this string.

Q: What do the rendered images show?
A: The six renders are orthographic views along the three Cartesian axes in both directions. Representation (cartoon, sticks, or surface) and color scheme (sequence-rainbow or by-chain) vary across proteins so the training set covers all the common visualization conventions.

Q: Where is each backbone atom in 3D?
A: The mmCIF table is the protein's shape written out atom by atom. For each backbone N, Cα, C, and carbonyl O, it records an (x, y, z) coordinate triple in Å plus the residue type, chain letter, and residue number.

Q: How mobile is each atom in the crystal?
A: For experimental (PDB) structures, the B-factor (temperature factor) quantifies the positional spread of each atom in the crystal — a combination of thermal vibration and static disor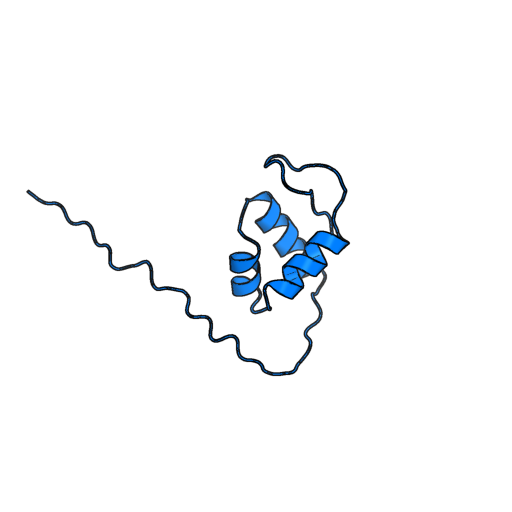der — in units of Å². High B-factors mark flexible loops or poorly resolved regions; low B-factors mark the rigid, well-ordered core.

Q: How big and how compact is the whole molecule?
A: Three whole-structure scalars: the radius of gyration (RMS distance of Cα from centroid, in Å), the count of Cα–Cα contacts (pairs closer than 8 Å and separated by more than four residues in sequence — i.e. tertiary, not local, contacts), and the bounding-box dimensions. Together they distinguish compact globular folds from extended fibres or disordered chains.

Q: What does the local fold look like, residue by residue?
A: A 3Di character summarizes, for each residue, the relative orientation of the Cα frame of its nearest spatial neighbor. Because it encodes fold topology rather than chemistry, 3Di alignments detect remote structural similarity that sequence alignment misses.

Q: How confident is the AlphaFold model at each residue?
A: For AlphaFold models, the B-factor field carries pLDDT — the model's own estimate of local accuracy on a 0–100 scale. Regions with pLDDT<50 should be treated as essentially unmodeled; they often correspond to intrinsically disordered segments.